Protein AF-L1NFX5-F1 (afdb_monomer)

Structure (mmCIF, N/CA/C/O backbone):
data_AF-L1NFX5-F1
#
_entry.id   AF-L1NFX5-F1
#
loop_
_atom_site.group_PDB
_atom_site.id
_atom_site.type_symbol
_atom_site.label_atom_id
_atom_site.label_alt_id
_atom_site.label_comp_id
_atom_site.label_asym_id
_atom_site.label_entity_id
_atom_site.label_seq_id
_atom_site.pdbx_PDB_ins_code
_atom_site.Cartn_x
_atom_site.Cartn_y
_atom_site.Cartn_z
_atom_site.occupancy
_atom_site.B_iso_or_equiv
_atom_site.auth_seq_id
_atom_site.auth_comp_id
_atom_site.auth_asym_id
_atom_site.auth_atom_id
_atom_site.pdbx_PDB_model_num
ATOM 1 N N . MET A 1 1 ? -10.283 10.394 12.944 1.00 58.84 1 MET A N 1
ATOM 2 C CA . MET A 1 1 ? -9.145 9.544 13.359 1.00 58.84 1 MET A CA 1
ATOM 3 C C . MET A 1 1 ? -9.304 8.206 12.657 1.00 58.84 1 MET A C 1
ATOM 5 O O . MET A 1 1 ? -10.375 7.626 12.769 1.00 58.84 1 MET A O 1
ATOM 9 N N . ILE A 1 2 ? -8.321 7.777 11.863 1.00 66.69 2 ILE A N 1
ATOM 10 C CA . ILE A 1 2 ? -8.379 6.499 11.132 1.00 66.69 2 ILE A CA 1
ATOM 11 C C . ILE A 1 2 ? -7.853 5.407 12.068 1.00 66.69 2 ILE A C 1
ATOM 13 O O . ILE A 1 2 ? -6.835 5.608 12.729 1.00 66.69 2 ILE A O 1
ATOM 17 N N . TYR A 1 3 ? -8.560 4.283 12.166 1.00 81.00 3 TYR A N 1
ATOM 18 C CA . TYR A 1 3 ? -8.102 3.125 12.932 1.00 81.00 3 TYR A CA 1
ATOM 19 C C . TYR A 1 3 ? -6.956 2.442 12.183 1.00 81.00 3 TYR A C 1
ATOM 21 O O . TYR A 1 3 ? -7.116 2.088 11.021 1.00 81.00 3 TYR A O 1
ATOM 29 N N . ILE A 1 4 ? -5.809 2.259 12.832 1.00 90.44 4 ILE A N 1
ATOM 30 C CA . ILE A 1 4 ? -4.634 1.644 12.207 1.00 90.44 4 ILE A CA 1
ATOM 31 C C . ILE A 1 4 ? -4.624 0.157 12.558 1.00 90.44 4 ILE A C 1
ATOM 33 O O . ILE A 1 4 ? -4.554 -0.200 13.732 1.00 90.44 4 ILE A O 1
ATOM 37 N N . ASN A 1 5 ? -4.670 -0.707 11.544 1.00 92.69 5 ASN A N 1
ATOM 38 C CA . ASN A 1 5 ? -4.539 -2.162 11.706 1.00 92.69 5 ASN A CA 1
ATOM 39 C C . ASN A 1 5 ? -3.485 -2.782 10.772 1.00 92.69 5 ASN A C 1
ATOM 41 O O . ASN A 1 5 ? -3.330 -4.006 10.743 1.00 92.69 5 ASN A O 1
ATOM 45 N N . GLY A 1 6 ? -2.765 -1.950 10.022 1.00 93.56 6 GLY A N 1
ATOM 46 C CA . GLY A 1 6 ? -1.741 -2.384 9.090 1.00 93.56 6 GLY A CA 1
ATOM 47 C C . GLY A 1 6 ? -0.970 -1.224 8.478 1.00 93.56 6 GLY A C 1
ATOM 48 O O . GLY A 1 6 ? -1.147 -0.059 8.845 1.00 93.56 6 GLY A O 1
ATOM 49 N N . TYR A 1 7 ? -0.119 -1.567 7.518 1.00 94.50 7 TYR A N 1
ATOM 50 C CA . TYR A 1 7 ? 0.672 -0.617 6.746 1.00 94.50 7 TYR A CA 1
ATOM 51 C C . TYR A 1 7 ? 0.576 -0.935 5.258 1.00 94.50 7 TYR A C 1
ATOM 53 O O . TYR A 1 7 ? 0.464 -2.098 4.865 1.00 94.50 7 TYR A O 1
ATOM 61 N N . ILE A 1 8 ? 0.649 0.108 4.443 1.00 93.06 8 ILE A N 1
ATOM 62 C CA . ILE A 1 8 ? 0.799 0.023 2.996 1.00 93.06 8 ILE A CA 1
ATOM 63 C C . ILE A 1 8 ? 2.158 0.610 2.630 1.00 93.06 8 ILE A C 1
ATOM 65 O O . ILE A 1 8 ? 2.547 1.657 3.141 1.00 93.06 8 ILE A O 1
ATOM 69 N N . GLN A 1 9 ? 2.891 -0.094 1.782 1.00 94.81 9 GLN A N 1
ATOM 70 C CA . GLN A 1 9 ? 4.180 0.336 1.267 1.00 94.81 9 GLN A CA 1
ATOM 71 C C . GLN A 1 9 ? 4.079 0.455 -0.241 1.00 94.81 9 GLN 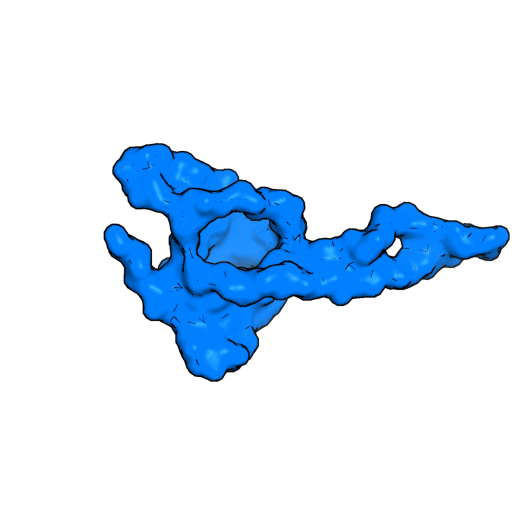A C 1
ATOM 73 O O . GLN A 1 9 ? 3.647 -0.479 -0.917 1.00 94.81 9 GLN A O 1
ATOM 78 N N . GLU A 1 10 ? 4.480 1.592 -0.775 1.00 93.06 10 GLU A N 1
ATOM 79 C CA . GLU A 1 10 ? 4.520 1.800 -2.213 1.00 93.06 10 GLU A CA 1
ATOM 80 C C . GLU A 1 10 ? 5.739 1.112 -2.829 1.00 93.06 10 GLU A C 1
ATOM 82 O O . GLU A 1 10 ? 6.839 1.166 -2.279 1.00 93.06 10 GLU A O 1
ATOM 87 N N . LEU A 1 11 ? 5.539 0.449 -3.969 1.00 90.44 11 LEU A N 1
ATOM 88 C CA . LEU A 1 11 ? 6.603 -0.207 -4.723 1.00 90.44 11 LEU A CA 1
ATOM 89 C C . LEU A 1 11 ? 6.800 0.517 -6.054 1.00 90.44 11 LEU A C 1
ATOM 91 O O . LEU A 1 11 ? 5.897 0.581 -6.896 1.00 90.44 11 LEU A O 1
ATOM 95 N N . TYR A 1 12 ? 8.009 1.026 -6.246 1.00 84.31 12 TYR A N 1
ATOM 96 C CA . TYR A 1 12 ? 8.419 1.814 -7.398 1.00 84.31 12 TYR A CA 1
ATOM 97 C C . TYR A 1 12 ? 9.431 1.041 -8.240 1.00 84.31 12 TYR A C 1
ATOM 99 O O . TYR A 1 12 ? 10.224 0.266 -7.713 1.00 84.31 12 TYR A O 1
ATOM 107 N N . ALA A 1 13 ? 9.426 1.255 -9.553 1.00 76.62 13 ALA A N 1
ATOM 108 C CA . ALA A 1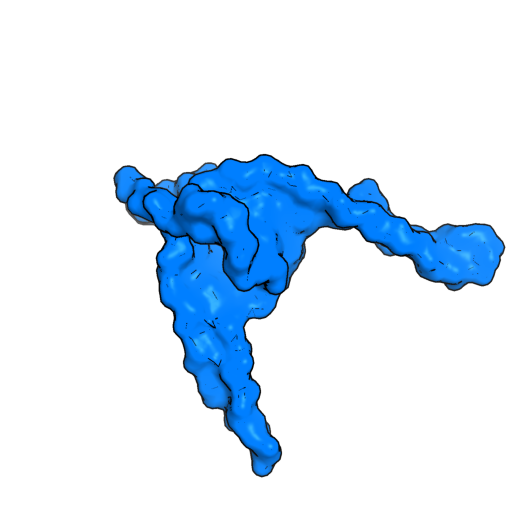 13 ? 10.539 0.831 -10.395 1.00 76.62 13 ALA A CA 1
ATOM 109 C C . ALA A 1 13 ? 11.605 1.933 -10.361 1.00 76.62 13 ALA A C 1
ATOM 111 O O . ALA A 1 13 ? 11.282 3.095 -10.607 1.00 76.62 13 ALA A O 1
ATOM 112 N N . SER A 1 14 ? 12.850 1.579 -10.040 1.00 66.62 14 SER A N 1
ATOM 113 C CA . SER A 1 14 ? 13.971 2.527 -9.961 1.00 66.62 14 SER A CA 1
ATOM 114 C C . SER A 1 14 ? 14.337 3.138 -11.316 1.00 66.62 14 SER A C 1
ATOM 116 O O . SER A 1 14 ? 14.892 4.233 -11.382 1.00 66.62 14 SER A O 1
ATOM 118 N N . SER A 1 15 ? 14.006 2.439 -12.400 1.00 65.12 15 SER A N 1
ATOM 119 C CA . SER A 1 15 ? 14.240 2.855 -13.774 1.00 65.12 15 SER A CA 1
ATOM 120 C C . SER A 1 15 ? 13.020 2.574 -14.645 1.00 65.12 15 SER A C 1
ATOM 122 O O . SER A 1 15 ? 12.296 1.592 -14.449 1.00 65.12 15 SER A O 1
ATOM 124 N N . GLU A 1 16 ? 12.792 3.442 -15.632 1.00 62.91 16 GLU A N 1
ATOM 125 C CA . GLU A 1 16 ? 11.887 3.127 -16.734 1.00 62.91 16 GLU A CA 1
ATOM 126 C C . GLU A 1 16 ? 12.418 1.911 -17.503 1.00 62.91 16 GLU A C 1
ATOM 128 O O . GLU A 1 16 ? 13.626 1.658 -17.536 1.00 62.91 16 GLU A O 1
ATOM 133 N N . ALA A 1 17 ? 11.511 1.133 -18.100 1.00 66.50 17 ALA A N 1
ATOM 134 C CA . ALA A 1 17 ? 11.875 -0.063 -18.849 1.00 66.50 17 ALA A CA 1
ATOM 135 C C . ALA A 1 17 ? 12.908 0.291 -19.931 1.00 66.50 17 ALA A C 1
ATOM 137 O O . ALA A 1 17 ? 12.604 1.011 -20.880 1.00 66.50 17 ALA A O 1
ATOM 138 N N . SER A 1 18 ? 14.129 -0.213 -19.765 1.00 72.50 18 SER A N 1
ATOM 139 C CA . SER A 1 18 ? 15.258 0.085 -20.641 1.00 72.50 18 SER A CA 1
ATOM 140 C C . SER A 1 18 ? 15.825 -1.198 -21.233 1.00 72.50 18 SER A C 1
ATOM 142 O O . SER A 1 18 ? 15.653 -2.287 -20.678 1.00 72.50 18 SER A O 1
ATOM 144 N N . PHE A 1 19 ? 16.492 -1.070 -22.374 1.00 82.00 19 PHE A N 1
ATOM 145 C CA . PHE A 1 19 ? 17.135 -2.172 -23.074 1.00 82.00 19 PHE A CA 1
ATOM 146 C C . PHE A 1 19 ? 18.648 -1.965 -23.063 1.00 82.00 19 PHE A C 1
ATOM 148 O O . PHE A 1 19 ? 19.127 -0.838 -23.190 1.00 82.00 19 PHE A O 1
ATOM 155 N N . ASP A 1 20 ? 19.406 -3.046 -22.899 1.00 82.25 20 ASP A N 1
ATOM 156 C CA . ASP A 1 20 ? 20.859 -2.993 -23.033 1.00 82.25 20 ASP A CA 1
ATOM 157 C C . ASP A 1 20 ? 21.277 -2.792 -24.502 1.00 82.25 20 ASP A C 1
ATOM 159 O O . ASP A 1 20 ? 20.458 -2.813 -25.425 1.00 82.25 20 ASP A O 1
ATOM 163 N N . SER A 1 21 ? 22.578 -2.619 -24.743 1.00 84.81 21 SER A N 1
ATOM 164 C CA . SER A 1 21 ? 23.138 -2.447 -26.092 1.00 84.81 21 SER A CA 1
ATOM 165 C C . SER A 1 21 ? 22.907 -3.642 -27.028 1.00 84.81 21 SER A C 1
ATOM 167 O O . SER A 1 21 ? 23.147 -3.530 -28.228 1.00 84.81 21 SER A O 1
ATOM 169 N N . SER A 1 22 ? 22.433 -4.774 -26.502 1.00 85.81 22 SER A N 1
ATOM 170 C CA . SER A 1 22 ? 22.057 -5.971 -27.256 1.00 85.81 22 SER A CA 1
ATOM 171 C C . SER A 1 22 ? 20.541 -6.131 -27.433 1.00 85.81 22 SER A C 1
ATOM 173 O O . SER A 1 22 ? 20.089 -7.150 -27.955 1.00 85.81 22 SER A O 1
ATOM 175 N N . GLY A 1 23 ? 19.749 -5.135 -27.018 1.00 80.81 23 GLY A N 1
ATOM 176 C CA . GLY A 1 23 ? 18.291 -5.142 -27.120 1.00 80.81 23 GLY A CA 1
ATOM 177 C C . GLY A 1 23 ? 17.596 -6.029 -26.084 1.00 80.81 23 GLY A C 1
ATOM 178 O O . GLY A 1 23 ? 16.422 -6.355 -26.258 1.00 80.81 23 GLY A O 1
ATOM 179 N N . ARG A 1 24 ? 18.285 -6.451 -25.015 1.00 83.81 24 ARG A N 1
ATOM 180 C CA . ARG A 1 24 ? 17.679 -7.250 -23.939 1.00 83.81 24 ARG A CA 1
ATOM 181 C C . ARG A 1 24 ? 17.094 -6.333 -22.871 1.00 83.81 24 ARG A C 1
ATOM 183 O O . ARG A 1 24 ? 17.719 -5.329 -22.536 1.00 83.81 24 ARG A O 1
ATOM 190 N N . PRO A 1 25 ? 15.925 -6.667 -22.303 1.00 78.38 25 PRO A N 1
ATOM 191 C CA . PRO A 1 25 ? 15.334 -5.863 -21.246 1.00 78.38 25 PRO A CA 1
ATOM 192 C C . PRO A 1 25 ? 16.230 -5.881 -20.004 1.00 78.38 25 PRO A C 1
ATOM 194 O O . PRO A 1 25 ? 16.594 -6.945 -19.494 1.00 78.38 25 PRO A O 1
ATOM 197 N N . ILE A 1 26 ? 16.561 -4.696 -19.502 1.00 77.94 26 ILE A N 1
ATOM 198 C CA . ILE A 1 26 ? 17.251 -4.516 -18.228 1.00 77.94 26 ILE A CA 1
ATOM 199 C C . ILE A 1 26 ? 16.200 -4.653 -17.128 1.00 77.94 26 ILE A C 1
ATOM 201 O O . ILE A 1 26 ? 15.156 -3.999 -17.159 1.00 77.94 26 ILE A O 1
ATOM 205 N N . LYS A 1 27 ? 16.459 -5.523 -16.147 1.00 68.12 27 LYS A N 1
ATOM 206 C CA . LYS A 1 27 ? 15.588 -5.641 -14.974 1.00 68.12 27 LYS A CA 1
ATOM 207 C C . LYS A 1 27 ? 15.630 -4.326 -14.198 1.00 68.12 27 LYS A C 1
ATOM 209 O O . LYS A 1 27 ? 16.693 -3.932 -13.731 1.00 68.12 27 LYS A O 1
ATOM 214 N N . SER A 1 28 ? 14.479 -3.679 -14.047 1.00 67.69 28 SER A N 1
ATOM 215 C CA . SER A 1 28 ? 14.330 -2.552 -13.129 1.00 67.69 28 SER A CA 1
ATOM 216 C C . S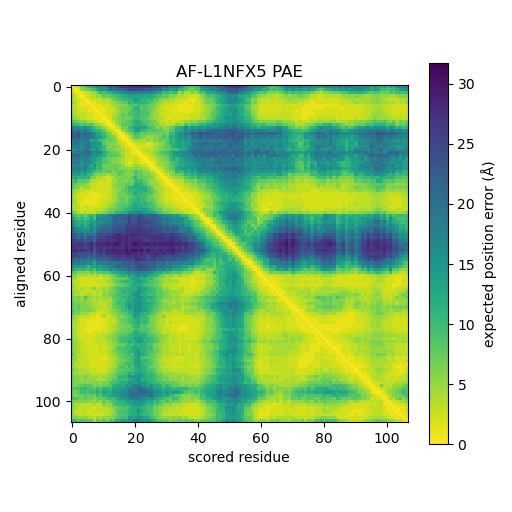ER A 1 28 ? 14.408 -3.067 -11.695 1.00 67.69 28 SER A C 1
ATOM 218 O O . SER A 1 28 ? 13.696 -4.016 -11.343 1.00 67.69 28 SER A O 1
ATOM 220 N N . GLU A 1 29 ? 15.237 -2.449 -10.862 1.00 77.62 29 GLU A N 1
ATOM 221 C CA . GLU A 1 29 ? 15.219 -2.728 -9.428 1.00 77.62 29 GLU A CA 1
ATOM 222 C C . GLU A 1 29 ? 13.927 -2.171 -8.819 1.00 77.62 29 GLU A C 1
ATOM 224 O O . GLU A 1 29 ? 13.405 -1.140 -9.255 1.00 77.62 29 GLU A O 1
ATOM 229 N N . VAL A 1 30 ? 13.368 -2.883 -7.841 1.00 80.12 30 VAL A N 1
ATOM 230 C CA . VAL A 1 30 ? 12.184 -2.416 -7.115 1.00 80.12 30 VAL A CA 1
ATOM 231 C C . VAL A 1 30 ? 12.664 -1.582 -5.936 1.00 80.12 30 VAL A C 1
ATOM 233 O O . VAL A 1 30 ? 13.342 -2.095 -5.050 1.00 80.12 30 VAL A O 1
ATOM 236 N N . CYS A 1 31 ? 12.307 -0.303 -5.930 1.00 84.31 31 CYS A N 1
ATOM 237 C CA . CYS A 1 31 ? 12.489 0.577 -4.786 1.00 84.31 31 CYS A CA 1
ATO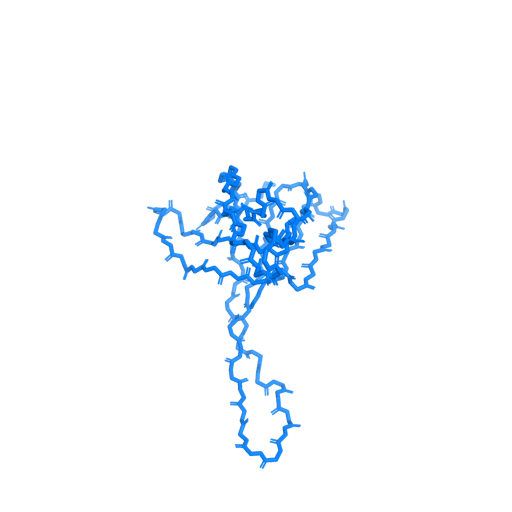M 238 C C . CYS A 1 31 ? 11.255 0.510 -3.891 1.00 84.31 31 CYS A C 1
ATOM 240 O O . CYS A 1 31 ? 10.117 0.571 -4.363 1.00 84.31 31 CYS A O 1
ATOM 242 N N . GLU A 1 32 ? 11.491 0.413 -2.590 1.00 90.38 32 GLU A N 1
ATOM 243 C CA . GLU A 1 32 ? 10.436 0.364 -1.590 1.00 90.38 32 GLU A CA 1
ATOM 244 C C . GLU A 1 32 ? 10.282 1.734 -0.925 1.00 90.38 32 GLU A C 1
ATOM 246 O O . GLU A 1 32 ? 11.262 2.327 -0.473 1.00 90.38 32 GLU A O 1
ATOM 251 N N . GLY A 1 33 ? 9.052 2.243 -0.886 1.00 87.62 33 GLY A N 1
ATOM 252 C CA . GLY A 1 33 ? 8.707 3.465 -0.169 1.00 87.62 33 GLY A CA 1
ATOM 253 C C . GLY A 1 33 ? 8.617 3.261 1.345 1.00 87.62 33 GLY A C 1
ATOM 254 O O . GLY A 1 33 ? 8.908 2.189 1.888 1.00 87.62 33 GLY A O 1
ATOM 255 N N . GLU A 1 34 ? 8.168 4.304 2.040 1.00 91.50 34 GLU A N 1
ATOM 256 C CA . GLU A 1 34 ? 7.921 4.247 3.480 1.00 91.50 34 GLU A CA 1
ATOM 257 C C . GLU A 1 34 ? 6.681 3.406 3.821 1.00 91.50 34 GLU A C 1
ATOM 259 O O . GLU A 1 34 ? 5.765 3.232 3.013 1.00 91.50 34 GLU A O 1
ATOM 264 N N . LEU A 1 35 ? 6.644 2.882 5.049 1.00 92.12 35 LEU A N 1
ATOM 265 C CA . LEU A 1 35 ? 5.470 2.195 5.585 1.00 92.12 35 LEU A CA 1
ATOM 266 C C . LEU A 1 35 ? 4.434 3.222 6.036 1.00 92.12 35 LEU A C 1
ATOM 268 O O . LEU A 1 35 ? 4.581 3.843 7.090 1.00 92.12 35 LEU A O 1
ATOM 272 N N . ILE A 1 36 ? 3.354 3.353 5.272 1.00 92.06 36 ILE A N 1
ATOM 273 C CA . ILE A 1 36 ? 2.285 4.300 5.570 1.00 92.06 36 ILE A CA 1
ATOM 274 C C . ILE A 1 36 ? 1.209 3.597 6.412 1.00 92.06 36 ILE A C 1
ATOM 276 O O . ILE A 1 36 ? 0.675 2.568 5.986 1.00 92.06 36 ILE A O 1
ATOM 280 N N . PRO A 1 37 ? 0.863 4.110 7.608 1.00 92.75 37 PRO A N 1
ATOM 281 C CA . PRO A 1 37 ? -0.189 3.527 8.433 1.00 92.75 37 PRO A CA 1
ATOM 282 C C . PRO A 1 37 ? -1.542 3.540 7.720 1.00 92.75 37 PRO A C 1
ATOM 284 O O . PRO A 1 37 ? -1.958 4.562 7.168 1.00 92.75 37 PRO A O 1
ATOM 287 N N . CYS A 1 38 ? -2.256 2.417 7.767 1.00 91.56 38 CYS A N 1
ATOM 288 C CA . CYS A 1 38 ? -3.538 2.277 7.093 1.00 91.56 38 CYS A CA 1
ATOM 289 C C . CYS A 1 38 ? -4.537 1.398 7.859 1.00 91.56 38 CYS A C 1
ATOM 291 O O . CYS A 1 38 ? -4.204 0.685 8.812 1.00 91.56 38 CYS A O 1
ATOM 293 N N . MET A 1 39 ? -5.786 1.474 7.411 1.00 91.81 39 MET A N 1
ATOM 294 C CA . MET A 1 39 ? -6.877 0.588 7.774 1.00 91.81 39 MET A CA 1
ATOM 295 C C . MET A 1 39 ? -7.163 -0.349 6.600 1.00 91.81 39 MET A C 1
ATOM 297 O O . MET A 1 39 ? -7.705 0.070 5.581 1.00 91.81 39 MET A O 1
ATOM 301 N N . LEU A 1 40 ? -6.843 -1.625 6.758 1.00 89.62 40 LEU A N 1
ATOM 302 C CA . LEU A 1 40 ? -7.222 -2.696 5.848 1.00 89.62 40 LEU A CA 1
ATOM 303 C C . LEU A 1 40 ? -8.696 -3.055 6.084 1.00 89.62 40 LEU A C 1
ATOM 305 O O . LEU A 1 40 ? -9.069 -3.521 7.166 1.00 89.62 40 LEU A O 1
ATOM 309 N N . ARG A 1 41 ? -9.530 -2.831 5.071 1.00 82.81 41 ARG A N 1
ATOM 310 C CA . ARG A 1 41 ? -10.960 -3.142 5.011 1.00 82.81 41 ARG A CA 1
ATOM 311 C C . ARG A 1 41 ? -11.162 -4.289 4.020 1.00 82.81 41 ARG A C 1
ATOM 313 O O . ARG A 1 41 ? -11.146 -4.078 2.819 1.00 82.81 41 ARG A O 1
ATOM 320 N N . SER A 1 42 ? -11.376 -5.494 4.558 1.00 68.38 42 SER A N 1
ATOM 321 C CA . SER A 1 42 ? -11.848 -6.716 3.869 1.00 68.38 42 SER A CA 1
ATOM 322 C C . SER A 1 42 ? -11.061 -7.221 2.646 1.00 68.38 42 SER A C 1
ATOM 324 O O . SER A 1 42 ? -10.683 -6.479 1.756 1.00 68.38 42 SER A O 1
ATOM 326 N N . SER A 1 43 ? -10.909 -8.544 2.564 1.00 65.06 43 SER A N 1
ATOM 327 C CA . SER A 1 43 ? -10.669 -9.237 1.297 1.00 65.06 43 SER A CA 1
ATOM 328 C C . SER A 1 43 ? -12.023 -9.401 0.604 1.00 65.06 43 SER A C 1
ATOM 330 O O 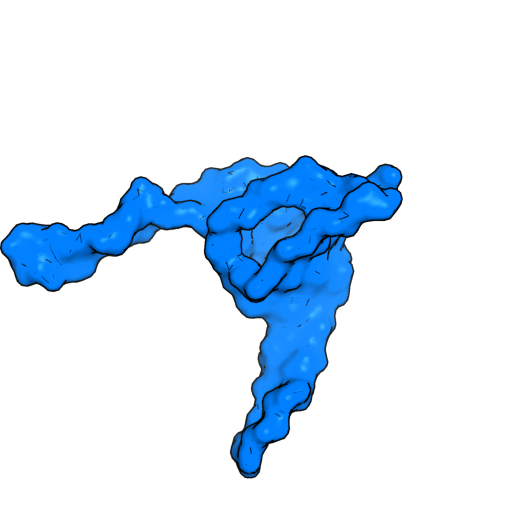. SER A 1 43 ? -12.814 -10.246 1.027 1.00 65.06 43 SER A O 1
ATOM 332 N N . VAL A 1 44 ? -12.325 -8.605 -0.416 1.00 60.62 44 VAL A N 1
ATOM 333 C CA . VAL A 1 44 ? -13.481 -8.867 -1.277 1.00 60.62 44 VAL A CA 1
ATOM 334 C C . VAL A 1 44 ? -13.109 -10.057 -2.156 1.00 60.62 44 VAL A C 1
ATOM 336 O O . VAL A 1 44 ? -12.197 -9.957 -2.970 1.00 60.62 44 VAL A O 1
ATOM 339 N N . ASP A 1 45 ? -13.771 -11.193 -1.945 1.00 56.22 45 ASP A N 1
ATOM 340 C CA . ASP A 1 45 ? -13.779 -12.298 -2.904 1.00 56.22 45 ASP A CA 1
ATOM 341 C C . ASP A 1 45 ? -14.751 -11.906 -4.019 1.00 56.22 45 ASP A C 1
ATOM 343 O O . ASP A 1 45 ? -15.966 -12.107 -3.908 1.00 56.22 45 ASP A O 1
ATOM 347 N N . ASP A 1 46 ? -14.240 -11.217 -5.040 1.00 54.69 46 ASP A N 1
ATOM 348 C CA . ASP A 1 46 ? -15.075 -10.816 -6.163 1.00 54.69 46 ASP A CA 1
ATOM 349 C C . ASP A 1 46 ? -15.316 -12.023 -7.076 1.00 54.69 46 ASP A C 1
ATOM 351 O O . ASP A 1 46 ? -14.518 -12.335 -7.957 1.00 54.69 46 ASP A O 1
ATOM 355 N N . LYS A 1 47 ? -16.437 -12.719 -6.856 1.00 53.47 47 LYS A N 1
ATOM 356 C CA . LYS A 1 47 ? -16.901 -13.834 -7.699 1.00 53.47 47 LYS A CA 1
ATOM 357 C C . LYS A 1 47 ? -17.545 -13.376 -9.015 1.00 53.47 47 LYS A C 1
ATOM 359 O O . LYS A 1 47 ? -18.146 -14.197 -9.702 1.00 53.47 47 LYS A O 1
ATOM 364 N N . LYS A 1 48 ? -17.456 -12.093 -9.393 1.00 50.62 48 LYS A N 1
ATOM 365 C CA . LYS A 1 48 ? -18.101 -11.535 -10.603 1.00 50.62 48 LYS A CA 1
ATOM 366 C C . LYS A 1 48 ? -17.503 -11.978 -11.947 1.00 50.62 48 LYS A C 1
ATOM 368 O O . LYS A 1 48 ? -17.854 -11.417 -12.984 1.00 50.62 48 LYS A O 1
ATOM 373 N N . GLY A 1 49 ? -16.635 -12.984 -11.979 1.00 46.59 49 GLY A N 1
ATOM 374 C CA . GLY A 1 49 ? -16.218 -13.606 -13.232 1.00 46.59 49 GLY A CA 1
ATOM 375 C C . GLY A 1 49 ? -17.304 -14.524 -13.801 1.00 46.59 49 GLY A C 1
ATOM 376 O O . GLY A 1 49 ? -17.229 -15.731 -13.605 1.00 46.59 49 GLY A O 1
ATOM 377 N N . GLU A 1 50 ? -18.290 -13.990 -14.528 1.00 48.75 50 GLU A N 1
ATOM 378 C CA . GLU A 1 50 ? -19.139 -14.804 -15.414 1.00 48.75 50 GLU A CA 1
ATOM 379 C C . GLU A 1 50 ? -18.428 -15.012 -16.761 1.00 48.75 50 GLU A C 1
ATOM 381 O O . GLU A 1 50 ? -18.619 -14.268 -17.719 1.00 48.75 50 GLU A O 1
ATOM 386 N N . TYR A 1 51 ? -17.587 -16.043 -16.837 1.00 48.84 51 TYR A N 1
ATOM 387 C CA . TYR A 1 51 ? -17.193 -16.672 -18.099 1.00 48.84 51 TYR A CA 1
ATOM 388 C C . TYR A 1 51 ? -17.404 -18.183 -17.984 1.00 48.84 51 TYR A C 1
ATOM 390 O O . TYR A 1 51 ? -17.331 -18.748 -16.895 1.00 48.84 51 TYR A O 1
ATOM 398 N N . LYS A 1 52 ? -17.698 -18.821 -19.122 1.00 48.66 52 LYS A N 1
ATOM 399 C CA . LYS A 1 52 ? -18.248 -20.181 -19.275 1.00 48.66 52 LYS A CA 1
ATOM 400 C C . LYS A 1 52 ? -17.507 -21.342 -18.578 1.00 48.66 52 LYS A C 1
ATOM 402 O O . LYS A 1 52 ? -18.057 -22.435 -18.589 1.00 48.66 52 LYS A O 1
ATOM 407 N N . ASP A 1 53 ? -16.356 -21.129 -17.936 1.00 51.56 53 ASP A N 1
ATOM 408 C CA . ASP A 1 53 ? -15.461 -22.208 -17.487 1.00 51.56 53 ASP A CA 1
ATOM 409 C C . ASP A 1 53 ? -14.963 -22.121 -16.024 1.00 51.56 53 ASP A C 1
ATOM 411 O O . ASP A 1 53 ? -14.104 -22.906 -15.626 1.00 51.56 53 ASP A O 1
ATOM 415 N N . GLY A 1 54 ? -15.510 -21.238 -15.180 1.00 45.06 54 GLY A N 1
ATOM 416 C CA . GLY A 1 54 ? -15.247 -21.266 -13.730 1.00 45.06 54 GLY A CA 1
ATOM 417 C C . GLY A 1 54 ? -14.939 -19.901 -13.116 1.00 45.06 54 GLY A C 1
ATOM 418 O O . GLY A 1 54 ? -14.214 -19.088 -13.685 1.00 45.06 54 GLY A O 1
ATOM 419 N N . GLY A 1 55 ? -15.514 -19.641 -11.939 1.00 45.56 55 GLY A N 1
ATOM 420 C CA . GLY A 1 55 ? -15.343 -18.379 -11.222 1.00 45.56 55 GLY A CA 1
ATOM 421 C C . GLY A 1 55 ? -13.923 -18.222 -10.679 1.00 45.56 55 GLY A C 1
ATOM 422 O O . GLY A 1 55 ? -13.458 -19.051 -9.898 1.00 45.56 55 GLY A O 1
ATOM 423 N N . TYR A 1 56 ? -13.247 -17.141 -11.061 1.00 50.22 56 TYR A N 1
ATOM 424 C CA . TYR A 1 56 ? -12.002 -16.719 -10.422 1.00 50.22 56 TYR A CA 1
ATOM 425 C C . TYR A 1 56 ? -12.321 -15.927 -9.152 1.00 50.22 56 TYR A C 1
ATOM 427 O O . TYR A 1 56 ? -12.994 -14.904 -9.220 1.00 50.22 56 TYR A O 1
ATOM 435 N N . SER A 1 57 ? -11.804 -16.372 -8.006 1.00 52.72 57 SER A N 1
ATOM 436 C CA . SER A 1 57 ? -11.733 -15.571 -6.782 1.00 52.72 57 SER A CA 1
ATOM 437 C C . SER A 1 57 ? -10.518 -14.646 -6.870 1.00 52.72 57 SER A C 1
ATOM 439 O O . SER A 1 57 ? -9.378 -15.116 -6.781 1.00 52.72 57 SER A O 1
ATOM 441 N N . ARG A 1 58 ? -10.723 -13.341 -7.068 1.00 58.44 58 ARG A N 1
ATOM 442 C CA . ARG A 1 58 ? -9.639 -12.355 -6.946 1.00 58.44 58 ARG A CA 1
ATOM 443 C C . ARG A 1 58 ? -9.696 -11.744 -5.552 1.00 58.44 58 ARG A C 1
ATOM 445 O O . ARG A 1 58 ? -10.679 -11.096 -5.217 1.00 58.44 58 ARG A O 1
ATOM 452 N N . TYR A 1 59 ? -8.646 -11.944 -4.755 1.00 62.38 59 TYR A N 1
ATOM 453 C CA . TYR A 1 59 ? -8.494 -11.285 -3.459 1.00 62.38 59 TYR A CA 1
ATOM 454 C C . TYR A 1 59 ? -8.239 -9.792 -3.687 1.00 62.38 59 TYR A C 1
ATOM 456 O O . TYR A 1 59 ? -7.155 -9.423 -4.137 1.00 62.38 59 TYR A O 1
ATOM 464 N N . ALA A 1 60 ? -9.222 -8.944 -3.388 1.00 77.88 60 ALA A N 1
ATOM 465 C CA . ALA A 1 60 ? -9.059 -7.494 -3.423 1.00 77.88 60 ALA A CA 1
ATOM 466 C C . ALA A 1 60 ? -9.142 -6.899 -2.013 1.00 77.88 60 ALA A C 1
ATOM 468 O O . ALA A 1 60 ? -10.009 -7.290 -1.236 1.00 77.88 60 ALA A O 1
ATOM 469 N N . TYR A 1 61 ? -8.273 -5.945 -1.683 1.00 85.81 61 TYR A N 1
ATOM 470 C CA . TYR A 1 61 ? -8.312 -5.205 -0.423 1.00 85.81 61 TYR A CA 1
ATOM 471 C C . TYR A 1 61 ? -8.714 -3.755 -0.656 1.00 85.81 61 TYR A C 1
ATOM 473 O O . TYR A 1 61 ? -8.225 -3.097 -1.576 1.00 85.81 61 TYR A O 1
ATOM 481 N N . GLU A 1 62 ? -9.564 -3.246 0.228 1.00 89.56 62 GLU A N 1
ATOM 482 C CA . GLU A 1 62 ? -9.811 -1.819 0.369 1.00 89.56 62 GLU A CA 1
ATOM 483 C C . GLU A 1 62 ? -8.933 -1.286 1.506 1.00 89.56 62 GLU A C 1
ATOM 485 O O . GLU A 1 62 ? -8.888 -1.847 2.600 1.00 89.56 62 GLU A O 1
ATOM 490 N N . VAL A 1 63 ? -8.198 -0.209 1.258 1.00 89.81 63 VAL A N 1
ATOM 491 C CA . VAL A 1 63 ? -7.256 0.370 2.218 1.00 89.81 63 VAL A CA 1
ATOM 492 C C . VAL A 1 63 ? -7.608 1.830 2.440 1.00 89.81 63 VAL A C 1
ATOM 494 O O . VAL A 1 63 ? -7.688 2.597 1.484 1.00 89.81 63 VAL A O 1
ATOM 497 N N . HIS A 1 64 ? -7.827 2.231 3.693 1.00 90.75 64 HIS A N 1
ATOM 498 C CA . HIS A 1 64 ? -8.025 3.638 4.060 1.00 90.75 64 HIS A CA 1
ATOM 499 C C . HIS A 1 64 ? -6.783 4.177 4.745 1.00 90.75 64 HIS A C 1
ATOM 501 O O . HIS A 1 64 ? -6.251 3.558 5.664 1.00 90.75 64 HIS A O 1
ATOM 507 N N . MET A 1 65 ? -6.340 5.357 4.351 1.00 89.88 65 MET A N 1
ATOM 508 C CA . MET A 1 65 ? -5.155 5.993 4.920 1.00 89.88 65 MET A CA 1
ATOM 509 C C . MET A 1 65 ? -5.324 7.503 4.979 1.00 89.88 65 MET A C 1
ATOM 511 O O . MET A 1 65 ? -6.247 8.055 4.383 1.00 89.88 65 MET A O 1
ATOM 515 N N . GLN A 1 66 ? -4.449 8.181 5.721 1.00 87.94 66 GLN A N 1
ATOM 516 C CA . GLN A 1 66 ? -4.459 9.645 5.754 1.00 87.94 66 GLN A CA 1
ATOM 517 C C . GLN A 1 66 ? -4.372 10.224 4.331 1.00 87.94 66 GLN A C 1
ATOM 519 O O . GLN A 1 66 ? -3.848 9.540 3.450 1.00 87.94 66 GLN A O 1
ATOM 524 N N . PRO A 1 67 ? -4.893 11.444 4.091 1.00 85.75 67 PRO A N 1
ATOM 525 C CA . PRO A 1 67 ? -4.857 12.077 2.779 1.00 85.75 67 PRO A CA 1
ATOM 526 C C . PRO A 1 67 ? -3.444 12.053 2.207 1.00 85.75 67 PRO A C 1
ATOM 528 O O . PRO A 1 67 ? -2.542 12.732 2.692 1.00 85.75 67 PRO A O 1
ATOM 531 N N . TYR A 1 68 ? -3.271 11.216 1.196 1.00 83.81 68 TYR A N 1
ATOM 532 C CA . TYR A 1 68 ? -1.999 10.940 0.556 1.00 83.81 68 TYR A CA 1
ATOM 533 C C . TYR A 1 68 ? -2.264 10.573 -0.900 1.00 83.81 68 TYR A C 1
ATOM 535 O O . TYR A 1 68 ? -3.228 9.863 -1.203 1.00 83.81 68 TYR A O 1
ATOM 543 N N . VAL A 1 69 ? -1.437 11.082 -1.807 1.00 82.88 69 VAL A N 1
ATOM 544 C CA . VAL A 1 69 ? -1.549 10.783 -3.236 1.00 82.88 69 VAL A CA 1
ATOM 545 C C . VAL A 1 69 ? -0.710 9.552 -3.527 1.00 82.88 69 VAL A C 1
ATOM 547 O O . VAL A 1 69 ? 0.506 9.604 -3.383 1.00 82.88 69 VAL A O 1
ATOM 550 N N . ILE A 1 70 ? -1.354 8.472 -3.969 1.00 82.44 70 ILE A N 1
ATOM 551 C CA . ILE A 1 70 ? -0.643 7.262 -4.383 1.00 82.44 70 ILE A CA 1
ATOM 552 C C . ILE A 1 70 ? -0.327 7.346 -5.869 1.00 82.44 70 ILE A C 1
ATOM 554 O O . ILE A 1 70 ? -1.221 7.311 -6.716 1.00 82.44 70 ILE A O 1
ATOM 558 N N . GLY A 1 71 ? 0.964 7.435 -6.180 1.00 82.06 71 GLY A N 1
ATOM 559 C CA . GLY A 1 71 ? 1.475 7.344 -7.551 1.00 82.06 71 GLY A CA 1
ATOM 560 C C . GLY A 1 71 ? 1.897 5.928 -7.951 1.00 82.06 71 GLY A C 1
ATOM 561 O O . GLY A 1 71 ? 2.092 5.647 -9.135 1.00 82.06 71 GLY A O 1
ATOM 562 N N . ALA A 1 72 ? 2.055 5.026 -6.980 1.00 86.12 72 ALA A N 1
ATOM 563 C CA . ALA A 1 72 ? 2.577 3.691 -7.219 1.00 86.12 72 ALA A CA 1
ATOM 564 C C . ALA A 1 72 ? 1.550 2.767 -7.892 1.00 86.12 72 ALA A C 1
ATOM 566 O O . ALA A 1 72 ? 0.385 2.696 -7.507 1.00 86.12 72 ALA A O 1
ATOM 567 N N . LYS A 1 73 ? 2.008 1.991 -8.883 1.00 88.31 73 LYS A N 1
ATOM 568 C CA . LYS A 1 73 ? 1.194 0.950 -9.544 1.00 88.31 73 LYS A CA 1
ATOM 569 C C . LYS A 1 73 ? 1.087 -0.326 -8.713 1.00 88.31 73 LYS A C 1
ATOM 571 O O . LYS A 1 73 ? 0.172 -1.122 -8.911 1.00 88.31 73 LYS A O 1
ATOM 576 N N . ARG A 1 74 ? 2.054 -0.554 -7.827 1.00 91.19 74 ARG A N 1
ATOM 577 C CA . ARG A 1 74 ? 2.149 -1.731 -6.968 1.00 91.19 74 ARG A CA 1
ATOM 578 C C . ARG A 1 74 ? 2.355 -1.284 -5.539 1.00 91.19 74 ARG A C 1
ATOM 580 O O . ARG A 1 74 ? 3.045 -0.301 -5.283 1.00 91.19 74 ARG A O 1
ATOM 587 N N . VAL A 1 75 ? 1.780 -2.040 -4.624 1.00 92.88 75 VAL A N 1
ATOM 588 C CA . VAL A 1 75 ? 1.933 -1.811 -3.195 1.00 92.88 75 VAL A CA 1
ATOM 589 C C . VAL A 1 75 ? 2.109 -3.134 -2.476 1.00 92.88 75 VAL A C 1
ATOM 591 O O . VAL A 1 75 ? 1.681 -4.184 -2.956 1.00 92.88 75 VAL A O 1
ATOM 594 N N . ARG A 1 76 ? 2.716 -3.083 -1.300 1.00 94.25 76 ARG A N 1
ATOM 595 C CA . ARG A 1 76 ? 2.800 -4.206 -0.379 1.00 94.25 76 ARG A CA 1
ATOM 596 C C . ARG A 1 76 ? 1.997 -3.889 0.869 1.00 94.25 76 ARG A C 1
ATOM 598 O O . ARG A 1 76 ? 2.100 -2.795 1.420 1.00 94.25 76 ARG A O 1
ATOM 605 N N . LEU A 1 77 ? 1.185 -4.845 1.297 1.00 93.38 77 LEU A N 1
ATOM 606 C CA . LEU A 1 77 ? 0.374 -4.722 2.498 1.00 93.38 77 LEU A CA 1
ATOM 607 C C . LEU A 1 77 ? 1.002 -5.498 3.647 1.00 93.38 77 LEU A C 1
ATOM 609 O O . LEU A 1 77 ? 1.496 -6.617 3.478 1.00 93.38 77 LEU A O 1
ATOM 613 N N . TYR A 1 78 ? 0.915 -4.907 4.828 1.00 94.81 78 TYR A N 1
ATOM 614 C CA . TYR A 1 78 ? 1.420 -5.447 6.077 1.00 94.81 78 TYR A CA 1
ATOM 615 C C . TYR A 1 78 ? 0.324 -5.405 7.135 1.00 94.81 78 TYR A C 1
ATOM 617 O O . TYR A 1 78 ? -0.450 -4.448 7.202 1.00 94.81 78 TYR A O 1
ATOM 625 N N . ARG A 1 79 ? 0.282 -6.415 8.004 1.00 92.69 79 ARG A N 1
ATOM 626 C CA . ARG A 1 79 ? -0.525 -6.358 9.229 1.00 92.69 79 ARG A CA 1
ATOM 627 C C . ARG A 1 79 ? 0.154 -5.458 10.266 1.00 92.69 79 ARG A C 1
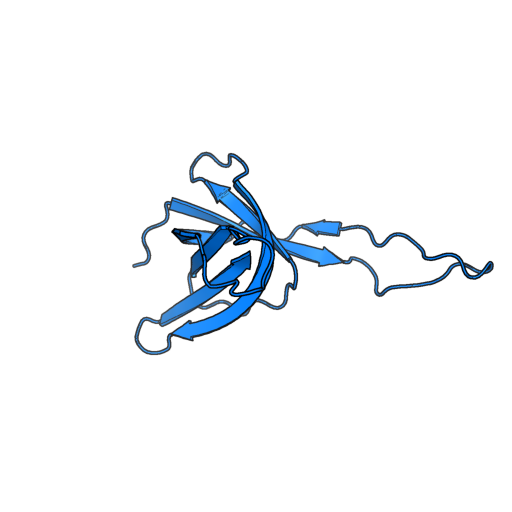ATOM 629 O O . ARG A 1 79 ? 1.298 -5.035 10.097 1.00 92.69 79 ARG A O 1
ATOM 636 N N . LEU A 1 80 ? -0.548 -5.176 11.361 1.00 93.00 80 LEU A N 1
ATOM 637 C CA . LEU A 1 80 ? -0.040 -4.341 12.454 1.00 93.00 80 LEU A CA 1
ATOM 638 C C . LEU A 1 80 ? 1.272 -4.868 13.070 1.00 93.00 80 LEU A C 1
ATOM 640 O O . LEU A 1 80 ? 2.122 -4.080 13.470 1.00 93.00 80 LEU A O 1
ATOM 644 N N . ASP A 1 81 ? 1.463 -6.189 13.096 1.00 93.50 81 ASP A N 1
ATOM 645 C CA . ASP A 1 81 ? 2.688 -6.861 13.559 1.00 93.50 81 ASP A CA 1
ATOM 646 C C . ASP A 1 81 ? 3.844 -6.820 12.539 1.00 93.50 81 ASP A C 1
ATOM 648 O O . ASP A 1 81 ? 4.885 -7.436 12.758 1.00 93.50 81 ASP A O 1
ATOM 652 N N . LYS A 1 82 ? 3.669 -6.094 11.424 1.00 91.50 82 LYS A N 1
ATOM 653 C CA . LYS A 1 82 ? 4.582 -6.029 10.273 1.00 91.50 82 LYS A CA 1
ATOM 654 C C . LYS A 1 82 ? 4.760 -7.358 9.532 1.00 91.50 82 LYS A C 1
ATOM 656 O O . LYS A 1 82 ? 5.659 -7.471 8.700 1.00 91.50 82 LYS A O 1
ATOM 661 N N . SER A 1 83 ? 3.898 -8.349 9.762 1.00 93.06 83 SER A N 1
ATOM 662 C CA . SER A 1 83 ? 3.830 -9.519 8.887 1.00 93.06 83 SER A CA 1
ATOM 663 C C . SER A 1 83 ? 3.301 -9.116 7.510 1.00 93.06 83 SER A C 1
ATOM 665 O O . SER A 1 83 ? 2.363 -8.322 7.389 1.00 93.06 83 SER A O 1
ATOM 667 N N . ILE A 1 84 ? 3.912 -9.661 6.458 1.00 92.81 84 ILE A N 1
ATOM 668 C CA . ILE A 1 84 ? 3.506 -9.391 5.077 1.00 92.81 84 ILE A CA 1
ATOM 669 C C . ILE A 1 84 ? 2.161 -10.077 4.818 1.00 92.81 84 ILE A C 1
ATOM 671 O O . ILE A 1 84 ? 1.994 -11.272 5.070 1.00 92.81 84 ILE A O 1
ATOM 675 N N . VAL A 1 85 ? 1.201 -9.308 4.309 1.00 89.88 85 VAL A N 1
ATOM 676 C CA . VAL A 1 85 ? -0.053 -9.831 3.750 1.00 89.88 85 VAL A CA 1
ATOM 677 C C . VAL A 1 85 ? 0.184 -10.265 2.307 1.00 89.88 85 VAL A C 1
ATOM 679 O O . VAL A 1 85 ? -0.221 -11.358 1.924 1.00 89.88 85 VAL A O 1
ATOM 682 N N . GLY A 1 86 ? 0.866 -9.424 1.525 1.00 90.00 86 GLY A N 1
ATOM 683 C CA . GLY A 1 86 ? 1.213 -9.704 0.135 1.00 90.00 86 GLY A CA 1
ATOM 684 C C . GLY A 1 86 ? 1.544 -8.444 -0.659 1.00 90.00 86 GLY A C 1
ATOM 685 O O . GLY A 1 86 ? 1.460 -7.327 -0.145 1.00 90.00 86 GLY A O 1
ATOM 686 N N . GLU A 1 87 ? 1.909 -8.642 -1.922 1.00 91.69 87 GLU A N 1
ATOM 687 C CA . GLU A 1 87 ? 2.063 -7.577 -2.912 1.00 91.69 87 GLU A CA 1
ATOM 688 C C . GLU A 1 87 ? 0.869 -7.570 -3.861 1.00 91.69 87 GLU A C 1
ATOM 690 O O . GLU A 1 87 ? 0.450 -8.620 -4.343 1.00 91.69 87 GLU A O 1
ATOM 695 N N . PHE A 1 88 ? 0.346 -6.381 -4.140 1.00 89.50 88 PHE A N 1
ATOM 696 C CA . PHE A 1 88 ? -0.879 -6.185 -4.903 1.00 89.50 88 PHE A CA 1
ATOM 697 C C . PHE A 1 88 ? -0.707 -5.074 -5.933 1.00 89.50 88 PHE A C 1
ATOM 699 O O . PHE A 1 88 ? 0.109 -4.159 -5.770 1.00 89.50 88 PHE A O 1
ATOM 706 N N . VAL A 1 89 ? -1.495 -5.143 -7.002 1.00 89.31 89 VAL A N 1
ATOM 707 C CA . VAL A 1 89 ? -1.577 -4.076 -7.997 1.00 89.31 89 VAL A CA 1
ATOM 708 C C . VAL A 1 89 ? -2.643 -3.087 -7.549 1.00 89.31 89 VAL A C 1
ATOM 710 O O . VAL A 1 89 ? -3.753 -3.482 -7.189 1.00 89.31 89 VAL A O 1
ATOM 713 N N . VAL A 1 90 ? -2.320 -1.795 -7.584 1.00 89.44 90 VAL A N 1
ATOM 714 C CA . VAL A 1 90 ? -3.298 -0.734 -7.331 1.00 89.44 90 VAL A CA 1
ATOM 715 C C . VAL A 1 90 ? -4.261 -0.693 -8.510 1.00 89.44 90 VAL A C 1
ATOM 717 O O . VAL A 1 90 ? -3.866 -0.426 -9.643 1.00 89.44 90 VAL A O 1
ATOM 720 N N . GLN A 1 91 ? -5.528 -0.988 -8.246 1.00 87.75 91 GLN A N 1
ATOM 721 C CA . GLN A 1 91 ? -6.587 -0.984 -9.252 1.00 87.75 91 GLN A CA 1
ATOM 722 C C . GLN A 1 91 ? -7.184 0.411 -9.409 1.00 87.75 91 GLN A C 1
ATOM 724 O O . GLN A 1 91 ? -7.468 0.854 -10.517 1.00 87.75 91 GLN A O 1
ATOM 729 N N . SER A 1 92 ? -7.384 1.101 -8.289 1.00 86.75 92 SER A N 1
ATOM 730 C CA . SER A 1 92 ? -7.856 2.480 -8.255 1.00 86.75 92 SER A CA 1
ATOM 731 C C . SER A 1 92 ? -7.545 3.104 -6.900 1.00 86.75 92 SER A C 1
ATOM 733 O O . SER A 1 92 ? -7.343 2.398 -5.909 1.00 86.75 92 SER A O 1
ATOM 735 N N . TRP A 1 93 ? -7.517 4.430 -6.848 1.00 89.00 93 TRP A N 1
ATOM 736 C CA . TRP A 1 93 ? -7.478 5.169 -5.596 1.00 89.00 93 TRP A CA 1
ATOM 737 C C . TRP A 1 93 ? -8.362 6.406 -5.714 1.00 89.00 93 TRP A C 1
ATOM 739 O O . TRP A 1 93 ? -8.462 7.006 -6.782 1.00 89.00 93 TRP A O 1
ATOM 749 N N . ASN A 1 94 ? -9.019 6.767 -4.617 1.00 88.44 94 ASN A N 1
ATOM 750 C CA . ASN A 1 94 ? -9.936 7.893 -4.547 1.00 88.44 94 ASN A CA 1
ATOM 751 C C . ASN A 1 94 ? -9.672 8.694 -3.276 1.00 88.44 94 ASN A C 1
ATOM 753 O O . ASN A 1 94 ? -9.438 8.133 -2.204 1.00 88.44 94 ASN A O 1
ATOM 757 N N . THR A 1 95 ? -9.771 10.015 -3.369 1.00 85.00 95 THR A N 1
ATOM 758 C CA . THR A 1 95 ? -9.759 10.882 -2.189 1.00 85.00 95 THR A CA 1
ATOM 759 C C . THR A 1 95 ? -11.190 11.095 -1.711 1.00 85.00 95 THR A C 1
ATOM 761 O O . THR A 1 95 ? -11.997 11.729 -2.390 1.00 85.00 95 THR A O 1
ATOM 764 N N . ALA A 1 96 ? -11.514 10.590 -0.522 1.00 79.25 96 ALA A N 1
ATOM 765 C CA . ALA A 1 96 ? -12.792 10.847 0.126 1.00 79.25 96 ALA A CA 1
ATOM 766 C C . ALA A 1 96 ? -12.719 12.192 0.861 1.00 79.25 96 ALA A C 1
ATOM 768 O O . ALA A 1 96 ? -12.375 12.252 2.041 1.00 79.25 96 ALA A O 1
ATOM 769 N N . SER A 1 97 ? -13.037 13.284 0.163 1.00 74.44 97 SER A N 1
ATOM 770 C CA . SER A 1 97 ? -12.929 14.659 0.681 1.00 74.44 97 SER A CA 1
ATOM 771 C C . SER A 1 97 ? -13.748 14.910 1.953 1.00 74.44 97 SER A C 1
ATOM 773 O O . SER A 1 97 ? -13.287 15.617 2.843 1.00 74.44 97 SER A O 1
ATOM 775 N N . ILE A 1 98 ? -14.925 14.288 2.083 1.00 76.94 98 ILE A N 1
ATOM 776 C CA . ILE A 1 98 ? -15.802 14.431 3.262 1.00 76.94 98 ILE A CA 1
ATOM 777 C C . ILE A 1 98 ? -15.181 13.792 4.511 1.00 76.94 98 ILE A C 1
ATOM 779 O O . ILE A 1 98 ? -15.297 14.323 5.612 1.00 76.94 98 ILE A O 1
ATOM 783 N N . LEU A 1 99 ? -14.526 12.643 4.348 1.00 74.81 99 LEU A N 1
ATOM 784 C CA . LEU A 1 99 ? -13.957 11.872 5.456 1.00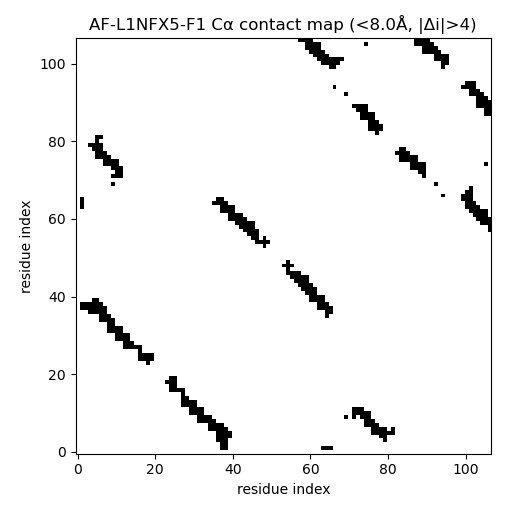 74.81 99 LEU A CA 1
ATOM 785 C C . LEU A 1 99 ? -12.456 12.138 5.650 1.00 74.81 99 LEU A C 1
ATOM 787 O O . LEU A 1 99 ? -11.856 11.629 6.597 1.00 74.81 99 LEU A O 1
ATOM 791 N N . ASN A 1 100 ? -11.877 12.953 4.765 1.00 81.25 100 ASN A N 1
ATOM 792 C CA . ASN A 1 100 ? -10.478 13.343 4.715 1.00 81.25 100 ASN A CA 1
ATOM 793 C C . ASN A 1 100 ? -9.528 12.137 4.806 1.00 81.25 100 ASN A C 1
ATOM 795 O O . ASN A 1 100 ? -8.663 12.074 5.680 1.00 81.25 100 ASN A O 1
ATOM 799 N N . PHE A 1 101 ? -9.715 11.162 3.914 1.00 85.62 101 PHE A N 1
ATOM 800 C CA . PHE A 1 101 ? -8.823 10.011 3.763 1.00 85.62 101 PHE A CA 1
ATOM 801 C C . PHE A 1 101 ? -8.681 9.592 2.296 1.00 85.62 101 PHE A C 1
ATOM 803 O O . PHE A 1 101 ? -9.542 9.887 1.462 1.00 85.62 101 PHE A O 1
ATOM 810 N N . THR A 1 102 ? -7.602 8.874 1.990 1.00 87.94 102 THR A N 1
ATOM 811 C CA . THR A 1 102 ? -7.407 8.198 0.703 1.00 87.94 102 THR A CA 1
ATOM 812 C C . THR A 1 102 ? -7.901 6.760 0.811 1.00 87.94 102 THR A C 1
ATOM 814 O O . THR A 1 102 ? -7.544 6.045 1.748 1.00 87.94 102 THR A O 1
ATOM 817 N N . GLN A 1 103 ? -8.741 6.352 -0.135 1.00 89.50 103 GLN A N 1
ATOM 818 C CA . GLN A 1 103 ? -9.238 4.991 -0.304 1.00 89.50 103 GLN A CA 1
ATOM 819 C C . GLN A 1 103 ? -8.497 4.349 -1.475 1.00 89.50 103 GLN A C 1
ATOM 821 O O . GLN A 1 103 ? -8.490 4.901 -2.571 1.00 89.50 103 GLN A O 1
ATOM 826 N N . VAL A 1 104 ? -7.887 3.191 -1.255 1.00 88.81 104 VAL A N 1
ATOM 827 C CA . VAL A 1 104 ? -7.086 2.474 -2.251 1.00 88.81 104 VAL A CA 1
ATOM 828 C C . VAL A 1 104 ? -7.677 1.092 -2.435 1.00 88.81 104 VAL A C 1
ATOM 830 O O . VAL A 1 104 ? -7.869 0.370 -1.460 1.00 88.81 104 VAL A O 1
ATOM 833 N N . PHE A 1 105 ? -7.941 0.714 -3.677 1.00 88.12 105 PHE A N 1
ATOM 834 C CA . PHE A 1 105 ? -8.366 -0.631 -4.032 1.00 88.12 105 PHE A CA 1
ATOM 835 C C . PHE A 1 105 ? -7.200 -1.362 -4.673 1.00 88.12 105 PHE A C 1
ATOM 837 O O . PHE A 1 105 ? -6.631 -0.892 -5.663 1.00 88.12 105 PHE A O 1
ATOM 844 N N . VAL A 1 106 ? -6.838 -2.509 -4.109 1.00 86.44 106 VAL A N 1
ATOM 845 C CA . VAL A 1 106 ? -5.697 -3.308 -4.563 1.00 86.44 106 VAL A CA 1
ATOM 846 C C . VAL A 1 106 ? -6.124 -4.752 -4.778 1.00 86.44 106 VAL A C 1
ATOM 848 O O . VAL A 1 106 ? -7.000 -5.231 -4.066 1.00 86.44 106 VAL A O 1
ATOM 851 N N . GLY A 1 107 ? -5.520 -5.455 -5.735 1.00 80.12 107 GLY A N 1
ATOM 852 C CA . GLY A 1 107 ? -5.751 -6.889 -5.941 1.00 80.12 107 GLY A CA 1
ATOM 853 C C . GLY A 1 107 ? -4.844 -7.492 -6.988 1.00 80.12 107 GLY A C 1
ATOM 854 O O . GLY A 1 107 ? -3.837 -6.854 -7.360 1.00 80.12 107 GLY A O 1
#

Mean predicted aligned error: 9.32 Å

Solvent-accessible surface area (backbone atoms only — not comparable to full-atom values): 6147 Å² total; per-residue (Å²): 136,83,67,72,54,20,28,42,23,41,38,40,66,73,45,77,92,43,62,47,102,84,70,46,78,50,82,57,53,76,41,75,54,66,77,41,66,18,24,73,48,61,72,46,68,47,62,79,43,89,53,101,86,63,65,51,73,48,67,27,39,37,34,40,28,65,73,61,86,83,83,50,59,30,34,36,38,26,38,69,86,66,47,77,74,47,77,33,35,52,76,49,73,48,74,40,74,93,79,58,26,20,40,36,36,29,67

pLDDT: mean 79.85, std 14.17, range [45.06, 94.81]

Sequence (107 aa):
MIYINGYIQELYASSEASFDSSGRPIKSEVCEGELIPCMLRSSVD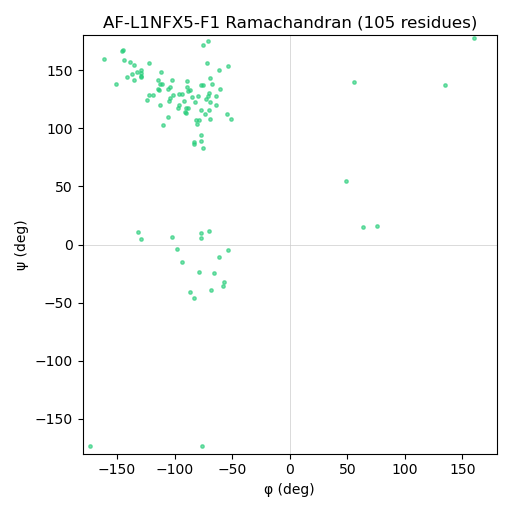DKKGEYKDGGYSRYAYEVHMQPYVIGAKRVRLYRLDKSIVGEFVVQSWNTASILNFTQVFVG

Foldseek 3Di:
DADFFWWKKFKDF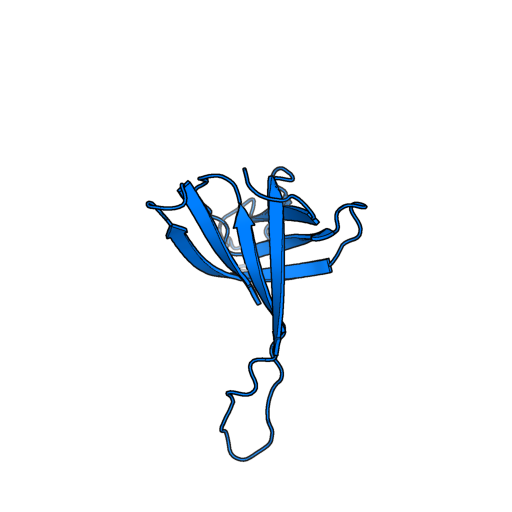PDDFDADPVRHTDDTDIDIHDTFTKDKDDQPQPQPPPDDPDTDGDGKIKIKGADDDDPGQKMWMAGPVRHTPGIWGFPDWDQPPVVRIIITMTD

Organism: NCBI:txid1127696

Secondary structure (DSSP, 8-state):
-PPP-EEEEEEEESS-S-B-TTSPBPPPPEEEEEEEEEEEEEEEEE-----TT----EEEEEEEESS-----SEEEEEETT--EEEEEEEEEEEEETTTTEEEEEE-

Nearest PDB structures (foldseek):
  8hdr-assembly1_A  TM=6.165E-01  e=9.061E-04  uncultured cyanophage
  4w64-assembly2_B  TM=2.452E-01  e=7.759E-01  Acinetobacter baumannii AB0057
  8rza-assembly1_A-2  TM=2.425E-01  e=2.586E+00  Pyrococcus furiosus
  8wo8-assembly1_A-3  TM=2.460E-01  e=4.143E+00  Pyrococcus furiosus DSM 3638

Radius of gyration: 16.44 Å; Cα contacts (8 Å, |Δi|>4): 240; chains: 1; bounding box: 42×37×41 Å